Protein AF-A0A845M673-F1 (afdb_monomer_lite)

pLDDT: mean 71.64, std 21.18, range [34.28, 97.88]

Structure (mmCIF, N/CA/C/O backbone):
data_AF-A0A845M673-F1
#
_entry.id   AF-A0A845M673-F1
#
loop_
_atom_site.group_PDB
_atom_site.id
_atom_site.type_symbol
_atom_site.label_atom_id
_atom_site.label_alt_id
_atom_site.label_comp_id
_atom_site.label_asym_id
_atom_site.label_entity_id
_atom_site.label_seq_id
_atom_site.pdbx_PDB_ins_code
_atom_site.Cartn_x
_atom_site.Cartn_y
_atom_site.Cartn_z
_atom_site.occupancy
_atom_site.B_iso_or_equiv
_atom_site.auth_seq_id
_atom_site.auth_comp_id
_atom_site.auth_asym_id
_atom_site.auth_atom_id
_atom_site.pdbx_PDB_model_num
ATOM 1 N N . MET A 1 1 ? 31.026 74.274 7.184 1.00 38.56 1 MET A N 1
ATOM 2 C CA . MET A 1 1 ? 30.161 74.439 5.995 1.00 38.56 1 MET A CA 1
ATOM 3 C C . MET A 1 1 ? 30.443 73.294 5.040 1.00 38.56 1 MET A C 1
ATOM 5 O O . MET A 1 1 ? 31.597 72.956 4.829 1.00 38.56 1 MET A O 1
ATOM 9 N N . ILE A 1 2 ? 29.369 72.657 4.586 1.00 42.28 2 ILE A N 1
ATOM 10 C CA . ILE A 1 2 ? 29.302 71.441 3.763 1.00 42.28 2 ILE A CA 1
ATOM 11 C C . ILE A 1 2 ? 29.825 71.724 2.342 1.00 42.28 2 ILE A C 1
ATOM 13 O O . ILE A 1 2 ? 29.558 72.818 1.846 1.00 42.28 2 ILE A O 1
ATOM 17 N N . ARG A 1 3 ? 30.472 70.747 1.674 1.00 40.28 3 ARG A N 1
ATOM 18 C CA . ARG A 1 3 ? 30.004 70.145 0.395 1.00 40.28 3 ARG A CA 1
ATOM 19 C C . ARG A 1 3 ? 31.002 69.173 -0.265 1.00 40.28 3 ARG A C 1
ATOM 21 O O . ARG A 1 3 ? 32.141 69.544 -0.490 1.00 40.28 3 ARG A O 1
ATOM 28 N N . LEU A 1 4 ? 30.442 68.003 -0.630 1.00 40.81 4 LEU A N 1
ATOM 29 C CA . LEU A 1 4 ? 30.638 67.173 -1.842 1.00 40.81 4 LEU A CA 1
ATOM 30 C C . LEU A 1 4 ? 32.082 66.763 -2.202 1.00 40.81 4 LEU A C 1
ATOM 32 O O . LEU A 1 4 ? 32.952 67.599 -2.353 1.00 40.81 4 LEU A O 1
ATOM 36 N N . SER A 1 5 ? 32.440 65.506 -2.457 1.00 42.97 5 SER A N 1
ATOM 37 C CA . SER A 1 5 ? 31.808 64.425 -3.238 1.00 42.97 5 SER A CA 1
ATOM 38 C C . SER A 1 5 ? 32.440 63.104 -2.741 1.00 42.97 5 SER A C 1
ATOM 40 O O . SER A 1 5 ? 33.494 63.155 -2.118 1.00 42.97 5 SER A O 1
ATOM 42 N N . HIS A 1 6 ? 31.851 61.913 -2.827 1.00 43.78 6 HIS A N 1
ATOM 43 C CA . HIS A 1 6 ? 31.788 61.067 -4.018 1.00 43.78 6 HIS A CA 1
ATOM 44 C C . HIS A 1 6 ? 30.623 60.086 -3.859 1.00 43.78 6 HIS A C 1
ATOM 46 O O . HIS A 1 6 ? 30.486 59.398 -2.849 1.00 43.78 6 HIS A O 1
ATOM 52 N N . ILE A 1 7 ? 29.785 60.065 -4.885 1.00 51.69 7 ILE A N 1
ATOM 53 C CA . ILE A 1 7 ? 28.624 59.205 -5.044 1.00 51.69 7 ILE A CA 1
ATOM 54 C C . ILE A 1 7 ? 29.127 57.846 -5.545 1.00 51.69 7 ILE A C 1
ATOM 56 O O . ILE A 1 7 ? 29.704 57.780 -6.627 1.00 51.69 7 ILE A O 1
ATOM 60 N N . LEU A 1 8 ? 28.900 56.769 -4.793 1.00 45.38 8 LEU A N 1
ATOM 61 C CA . LEU A 1 8 ? 29.006 55.402 -5.310 1.00 45.38 8 LEU A CA 1
ATOM 62 C C . LEU A 1 8 ? 27.601 54.929 -5.683 1.00 45.38 8 LEU A C 1
ATOM 64 O O . LEU A 1 8 ? 26.834 54.449 -4.853 1.00 45.38 8 LEU A O 1
ATOM 68 N N . PHE A 1 9 ? 27.263 55.1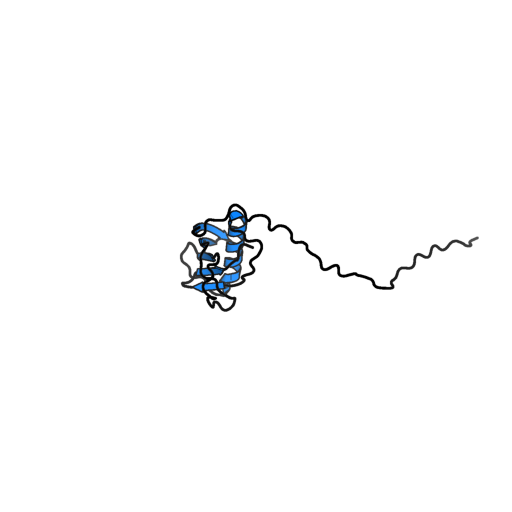33 -6.956 1.00 45.41 9 PHE A N 1
ATOM 69 C CA . PHE A 1 9 ? 26.145 54.474 -7.618 1.00 45.41 9 PHE A CA 1
ATOM 70 C C . PHE A 1 9 ? 26.527 53.010 -7.854 1.00 45.41 9 PHE A C 1
ATOM 72 O O . PHE A 1 9 ? 27.403 52.728 -8.667 1.00 45.41 9 PHE A O 1
ATOM 79 N N . VAL A 1 10 ? 25.841 52.079 -7.196 1.00 46.66 10 VAL A N 1
ATOM 80 C CA . VAL A 1 10 ? 25.740 50.698 -7.682 1.00 46.66 10 VAL A CA 1
ATOM 81 C C . VAL A 1 10 ? 24.278 50.473 -8.029 1.00 46.66 10 VAL A C 1
ATOM 83 O O . VAL A 1 10 ? 23.445 50.187 -7.173 1.00 46.66 10 VAL A O 1
ATOM 86 N N . GLY A 1 11 ? 23.967 50.719 -9.300 1.00 47.19 11 GLY A N 1
ATOM 87 C CA . GLY A 1 11 ? 22.679 50.403 -9.894 1.00 47.19 11 GLY A CA 1
ATOM 88 C C . GLY A 1 11 ? 22.585 48.906 -10.161 1.00 47.19 11 GLY A C 1
ATOM 89 O O . GLY A 1 11 ? 23.452 48.321 -10.808 1.00 47.19 11 GLY A O 1
ATOM 90 N N . ALA A 1 12 ? 21.515 48.298 -9.665 1.00 46.97 12 ALA A N 1
ATOM 91 C CA . ALA A 1 12 ? 21.038 47.016 -10.145 1.00 46.97 12 ALA A CA 1
ATOM 92 C C . ALA A 1 12 ? 20.292 47.208 -11.478 1.00 46.97 12 ALA A C 1
ATOM 94 O O . ALA A 1 12 ? 19.505 48.147 -11.591 1.00 46.97 12 ALA A O 1
ATOM 95 N N . ALA A 1 13 ? 20.513 46.296 -12.434 1.00 46.41 13 ALA A N 1
ATOM 96 C CA . ALA A 1 13 ? 19.481 45.515 -13.141 1.00 46.41 13 ALA A CA 1
ATOM 97 C C . ALA A 1 13 ? 19.796 45.230 -14.630 1.00 46.41 13 ALA A C 1
ATOM 99 O O . ALA A 1 13 ? 19.868 46.133 -15.454 1.00 46.41 13 ALA A O 1
ATOM 100 N N . LEU A 1 14 ? 19.863 43.921 -14.919 1.00 48.44 14 LEU A N 1
ATOM 101 C CA . LEU A 1 14 ? 19.249 43.186 -16.039 1.00 48.44 14 LEU A CA 1
ATOM 102 C C . LEU A 1 14 ? 19.547 43.599 -17.494 1.00 48.44 14 LEU A C 1
ATOM 104 O O . LEU A 1 14 ? 18.974 44.552 -18.008 1.00 48.44 14 LEU A O 1
ATOM 108 N N . ALA A 1 15 ? 20.228 42.706 -18.224 1.00 42.53 15 ALA A N 1
ATOM 109 C CA . ALA A 1 15 ? 19.812 42.344 -19.583 1.00 42.53 15 ALA A CA 1
ATOM 110 C C . ALA A 1 15 ? 20.277 40.921 -19.943 1.00 42.53 15 ALA A C 1
ATOM 112 O O . ALA A 1 15 ? 21.452 40.582 -19.821 1.00 42.53 15 ALA A O 1
ATOM 113 N N . LEU A 1 16 ? 19.318 40.092 -20.362 1.00 51.25 16 LEU A N 1
ATOM 114 C CA . LEU A 1 16 ? 19.504 38.749 -20.896 1.00 51.25 16 LEU A CA 1
ATOM 115 C C . LEU A 1 16 ? 20.126 38.789 -22.302 1.00 51.25 16 LEU A C 1
ATOM 117 O O . LEU A 1 16 ? 19.610 39.471 -23.180 1.00 51.25 16 LEU A O 1
ATOM 121 N N . SER A 1 17 ? 21.132 37.949 -22.537 1.00 44.28 17 SER A N 1
ATOM 122 C CA . SER A 1 17 ? 21.449 37.331 -23.837 1.00 44.28 17 SER A CA 1
ATOM 123 C C . SER A 1 17 ? 22.467 36.224 -23.537 1.00 44.28 17 SER A C 1
ATOM 125 O O . SER A 1 17 ? 23.589 36.509 -23.144 1.00 44.28 17 SER A O 1
ATOM 127 N N . GLY A 1 18 ? 22.109 34.945 -23.487 1.00 48.53 18 GLY A N 1
ATOM 128 C CA . GLY A 1 18 ? 21.576 34.195 -24.615 1.00 48.53 18 GLY A CA 1
ATOM 129 C C . GLY A 1 18 ? 22.721 33.391 -25.229 1.00 48.53 18 GLY A C 1
ATOM 130 O O . GLY A 1 18 ? 23.289 33.837 -26.211 1.00 48.53 18 GLY A O 1
ATOM 131 N N . CYS A 1 19 ? 23.075 32.263 -24.603 1.00 51.06 19 CYS A N 1
ATOM 132 C CA . CYS A 1 19 ? 23.807 31.121 -25.179 1.00 51.06 19 CYS A CA 1
ATOM 133 C C . CYS A 1 19 ? 23.793 29.965 -24.159 1.00 51.06 19 CYS A C 1
ATOM 135 O O . CYS A 1 19 ? 24.829 29.523 -23.672 1.00 51.06 19 CYS A O 1
ATOM 137 N N . ALA A 1 20 ? 22.601 29.488 -23.787 1.00 37.94 20 ALA A N 1
ATOM 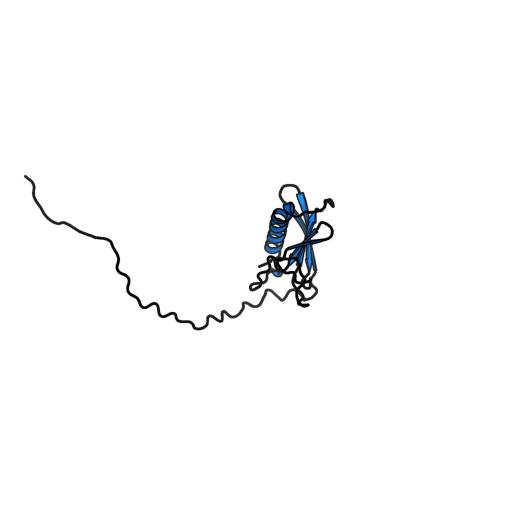138 C CA . ALA A 1 20 ? 22.497 28.164 -23.188 1.00 37.94 20 ALA A CA 1
ATOM 139 C C . ALA A 1 20 ? 22.563 27.156 -24.338 1.00 37.94 20 ALA A C 1
ATOM 141 O O . ALA A 1 20 ? 21.557 26.856 -24.980 1.00 37.94 20 ALA A O 1
ATOM 142 N N . VAL A 1 21 ? 23.775 26.696 -24.644 1.00 43.16 21 VAL A N 1
ATOM 143 C CA . VAL A 1 21 ? 23.973 25.457 -25.394 1.00 43.16 21 VAL A CA 1
ATOM 144 C C . VAL A 1 21 ? 23.315 24.366 -24.556 1.00 43.16 21 VAL A C 1
ATOM 146 O O . VAL A 1 21 ? 23.787 24.034 -23.472 1.00 43.16 21 VAL A O 1
ATOM 149 N N . ILE A 1 22 ? 22.163 23.874 -25.013 1.00 44.19 22 ILE A N 1
ATOM 150 C CA . ILE A 1 22 ? 21.553 22.669 -24.458 1.00 44.19 22 ILE A CA 1
ATOM 151 C C . ILE A 1 22 ? 22.442 21.519 -24.918 1.00 44.19 22 ILE A C 1
ATOM 153 O O . ILE A 1 22 ? 22.249 20.963 -25.999 1.00 44.19 22 ILE A O 1
ATOM 157 N N . ASP A 1 23 ? 23.444 21.198 -24.109 1.00 37.91 23 ASP A N 1
ATOM 158 C CA . ASP A 1 23 ? 24.252 20.003 -24.293 1.00 37.91 23 ASP A CA 1
ATOM 159 C C . ASP A 1 23 ? 23.406 18.794 -23.870 1.00 37.91 23 ASP A C 1
ATOM 161 O O . ASP A 1 23 ? 23.373 18.359 -22.719 1.00 37.91 23 ASP A O 1
ATOM 165 N N . ARG A 1 24 ? 22.603 18.294 -24.812 1.00 49.25 24 ARG A N 1
ATOM 166 C CA . ARG A 1 24 ? 22.000 16.966 -24.719 1.00 49.25 24 ARG A CA 1
ATOM 167 C C . ARG A 1 24 ? 23.071 15.938 -25.064 1.00 49.25 24 ARG A C 1
ATOM 169 O O . ARG A 1 24 ? 23.053 15.453 -26.186 1.00 49.25 24 ARG A O 1
ATOM 176 N N . VAL A 1 25 ? 23.918 15.527 -24.120 1.00 36.97 25 VAL A N 1
ATOM 177 C CA . VAL A 1 25 ? 24.573 14.207 -24.195 1.00 36.97 25 VAL A CA 1
ATOM 178 C C . VAL A 1 25 ? 24.842 13.624 -22.801 1.00 36.97 25 VAL A C 1
ATOM 180 O O . VAL A 1 25 ? 25.774 13.993 -22.100 1.00 36.97 25 VAL A O 1
ATOM 183 N N . SER A 1 26 ? 24.043 12.600 -22.489 1.00 43.62 26 SER A N 1
ATOM 184 C CA . SER A 1 26 ? 24.460 11.343 -21.855 1.00 43.62 26 SER A CA 1
ATOM 185 C C . SER A 1 26 ? 25.049 11.389 -20.442 1.00 43.62 26 SER A C 1
ATOM 187 O O . SER A 1 26 ? 26.156 10.906 -20.208 1.00 43.62 26 SER A O 1
ATOM 189 N N . ALA A 1 27 ? 24.219 11.727 -19.457 1.00 37.31 27 ALA A N 1
ATOM 190 C CA . ALA A 1 27 ? 24.276 10.974 -18.209 1.00 37.31 27 ALA A CA 1
ATOM 191 C C . ALA A 1 27 ? 23.566 9.626 -18.437 1.00 37.31 27 ALA A C 1
ATOM 193 O O . ALA A 1 27 ? 22.415 9.434 -18.063 1.00 37.31 27 ALA A O 1
ATOM 194 N N . ARG A 1 28 ? 24.266 8.665 -19.057 1.00 43.12 28 ARG A N 1
ATOM 195 C CA . ARG A 1 28 ? 24.122 7.281 -18.593 1.00 43.12 28 ARG A CA 1
ATOM 196 C C . ARG A 1 28 ? 24.795 7.271 -17.227 1.00 43.12 28 ARG A C 1
ATOM 198 O O . ARG A 1 28 ? 25.956 6.891 -17.114 1.00 43.12 28 ARG A O 1
ATOM 205 N N . THR A 1 29 ? 24.101 7.775 -16.210 1.00 37.09 29 THR A N 1
ATOM 206 C CA . THR A 1 29 ? 24.340 7.292 -14.860 1.00 37.09 29 THR A CA 1
ATOM 207 C C . THR A 1 29 ? 24.189 5.789 -14.982 1.00 37.09 29 THR A C 1
ATOM 209 O O . TH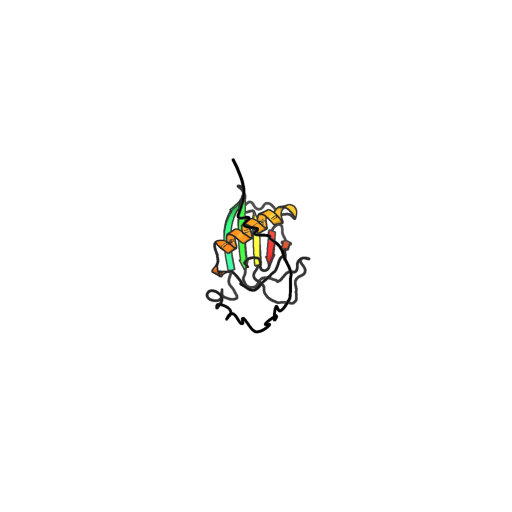R A 1 29 ? 23.140 5.292 -15.393 1.00 37.09 29 THR A O 1
ATOM 212 N N . THR A 1 30 ? 25.295 5.074 -14.797 1.00 39.03 30 THR A N 1
ATOM 213 C CA . THR A 1 30 ? 25.270 3.635 -14.577 1.00 39.03 30 THR A CA 1
ATOM 214 C C . THR A 1 30 ? 24.100 3.385 -13.633 1.00 39.03 30 THR A C 1
ATOM 216 O O . THR A 1 30 ? 24.109 4.013 -12.572 1.00 39.03 30 THR A O 1
ATOM 219 N N . PRO A 1 31 ? 23.069 2.602 -14.008 1.00 41.06 31 PRO A N 1
ATOM 220 C CA . PRO A 1 31 ? 22.051 2.252 -13.038 1.00 41.06 31 PRO A CA 1
ATOM 221 C C . PRO A 1 31 ? 22.816 1.600 -11.896 1.00 41.06 31 PRO A C 1
ATOM 223 O O . PRO A 1 31 ? 23.520 0.604 -12.102 1.00 41.06 31 PRO A O 1
ATOM 226 N N . GLU A 1 32 ? 22.798 2.258 -10.740 1.00 34.28 32 GLU A N 1
ATOM 227 C CA . GLU A 1 32 ? 23.278 1.661 -9.514 1.00 34.28 32 GLU A CA 1
ATOM 228 C C . GLU A 1 32 ? 22.551 0.325 -9.430 1.00 34.28 32 GLU A C 1
ATOM 230 O O . GLU A 1 32 ? 21.340 0.238 -9.636 1.00 34.28 32 GLU A O 1
ATOM 235 N N . ARG A 1 33 ? 23.331 -0.753 -9.367 1.00 36.09 33 ARG A N 1
ATOM 236 C CA . ARG A 1 33 ? 22.791 -2.106 -9.376 1.00 36.09 33 ARG A CA 1
ATOM 237 C C . ARG A 1 33 ? 21.731 -2.148 -8.268 1.00 36.09 33 ARG A C 1
ATOM 239 O O . ARG A 1 33 ? 22.116 -1.854 -7.137 1.00 36.09 33 ARG A O 1
ATOM 246 N N . PRO A 1 34 ? 20.460 -2.490 -8.565 1.00 41.12 34 PRO A N 1
ATOM 247 C CA . PRO A 1 34 ? 19.439 -2.581 -7.534 1.00 41.12 34 PRO A CA 1
ATOM 248 C C . PRO A 1 34 ? 19.986 -3.434 -6.397 1.00 41.12 34 PRO A C 1
ATOM 250 O O . PRO A 1 34 ? 20.607 -4.470 -6.682 1.00 41.12 34 PRO A O 1
ATOM 253 N N . ALA A 1 35 ? 19.808 -2.962 -5.159 1.00 44.12 35 ALA A N 1
ATOM 254 C CA . ALA A 1 35 ? 20.118 -3.710 -3.946 1.00 44.12 35 ALA A CA 1
ATOM 255 C C . ALA A 1 35 ? 19.748 -5.179 -4.177 1.00 44.12 35 ALA A C 1
ATOM 257 O O . ALA A 1 35 ? 18.636 -5.436 -4.637 1.00 44.12 35 ALA A O 1
ATOM 258 N N . ASP A 1 36 ? 20.726 -6.078 -4.001 1.00 42.34 36 ASP A N 1
ATOM 259 C CA . ASP A 1 36 ? 20.704 -7.499 -4.369 1.00 42.34 36 ASP A CA 1
ATOM 260 C C . ASP A 1 36 ? 19.313 -8.006 -4.747 1.00 42.34 36 ASP A C 1
ATOM 262 O O . ASP A 1 36 ? 18.485 -8.240 -3.872 1.00 42.34 36 ASP A O 1
ATOM 266 N N . ALA A 1 37 ? 19.069 -8.083 -6.064 1.00 53.31 37 ALA A N 1
ATOM 267 C CA . ALA A 1 37 ? 17.763 -8.298 -6.680 1.00 53.31 37 ALA A CA 1
ATOM 268 C C . ALA A 1 37 ? 16.849 -9.161 -5.806 1.00 53.31 37 ALA A C 1
ATOM 270 O O . ALA A 1 37 ? 17.008 -10.385 -5.758 1.00 53.31 37 ALA A O 1
ATOM 271 N N . VAL A 1 38 ? 15.905 -8.501 -5.124 1.00 58.72 38 VAL A N 1
ATOM 272 C CA . VAL A 1 38 ? 14.784 -9.140 -4.437 1.00 58.72 38 VAL A CA 1
ATOM 273 C C . VAL A 1 38 ? 14.303 -10.264 -5.335 1.00 58.72 38 VAL A C 1
ATOM 275 O O . VAL A 1 38 ? 13.964 -10.032 -6.500 1.00 58.72 38 VAL A O 1
ATOM 278 N N . GLY A 1 39 ? 14.392 -11.497 -4.829 1.00 60.66 39 GLY A N 1
ATOM 279 C CA . GLY A 1 39 ? 14.109 -12.674 -5.636 1.00 60.66 39 GLY A CA 1
ATOM 280 C C . GLY A 1 39 ? 12.749 -12.513 -6.305 1.00 60.66 39 GLY A C 1
ATOM 281 O O . GLY A 1 39 ? 11.819 -12.005 -5.686 1.00 60.66 39 GLY A O 1
AT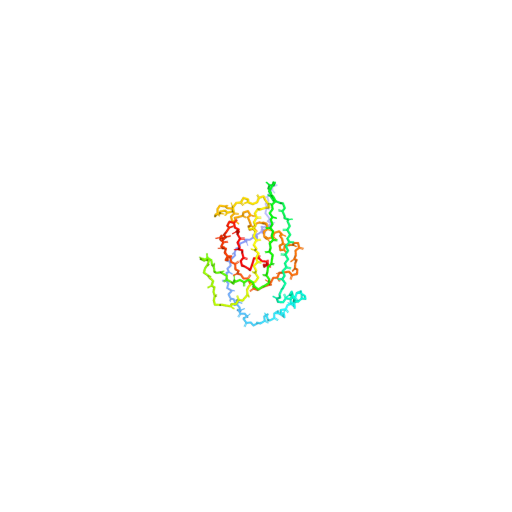OM 282 N N . ALA A 1 40 ? 12.615 -12.945 -7.560 1.00 62.56 40 ALA A N 1
ATOM 283 C CA . ALA A 1 40 ? 11.382 -12.741 -8.322 1.00 62.56 40 ALA A CA 1
ATOM 284 C C . ALA A 1 40 ? 10.124 -13.239 -7.573 1.00 62.56 40 ALA A C 1
ATOM 286 O O . ALA A 1 40 ? 9.041 -12.714 -7.766 1.00 62.56 40 ALA A O 1
ATOM 287 N N . ALA A 1 41 ? 10.258 -14.217 -6.674 1.00 70.75 41 ALA A N 1
ATOM 288 C CA . ALA A 1 41 ? 9.166 -14.745 -5.859 1.00 70.75 41 ALA A CA 1
ATOM 289 C C . ALA A 1 41 ? 9.083 -14.162 -4.432 1.00 70.75 41 ALA A C 1
ATOM 291 O O . ALA A 1 41 ? 8.465 -14.784 -3.571 1.00 70.75 41 ALA A O 1
ATOM 292 N N . ALA A 1 42 ? 9.718 -13.024 -4.142 1.00 80.19 42 ALA A N 1
ATOM 293 C CA . ALA A 1 42 ? 9.724 -12.474 -2.793 1.00 80.19 42 ALA A CA 1
ATOM 294 C C . ALA A 1 42 ? 8.316 -12.080 -2.340 1.00 80.19 42 ALA A C 1
ATOM 296 O O . ALA A 1 42 ? 7.534 -11.465 -3.076 1.00 80.19 42 ALA A O 1
ATOM 297 N N . GLN A 1 43 ? 8.032 -12.447 -1.100 1.00 87.56 43 GLN A N 1
ATOM 298 C CA . GLN A 1 43 ? 6.831 -12.101 -0.370 1.00 87.56 43 GLN A CA 1
ATOM 299 C C . GLN A 1 43 ? 7.257 -11.732 1.039 1.00 87.56 43 GLN A C 1
ATOM 301 O O . GLN A 1 43 ? 8.162 -12.361 1.589 1.00 87.56 43 GLN A O 1
ATOM 306 N N . ASP A 1 44 ? 6.611 -10.723 1.595 1.00 91.50 44 ASP A N 1
ATOM 307 C CA . ASP A 1 44 ? 6.833 -10.302 2.969 1.00 91.50 44 ASP A CA 1
ATOM 308 C C . ASP A 1 44 ? 5.519 -9.796 3.564 1.00 91.50 44 ASP A C 1
ATOM 310 O O . ASP A 1 44 ? 4.596 -9.424 2.831 1.00 91.50 44 ASP A O 1
ATOM 314 N N . SER A 1 45 ? 5.404 -9.845 4.885 1.00 92.62 45 SER A N 1
ATOM 315 C CA . SER A 1 45 ? 4.233 -9.349 5.590 1.00 92.62 45 SER A CA 1
ATOM 316 C C . SER A 1 45 ? 4.629 -8.774 6.934 1.00 92.62 45 SER A C 1
ATOM 318 O O . SER A 1 45 ? 5.348 -9.436 7.683 1.00 92.62 45 SER A O 1
ATOM 320 N N . ASP A 1 46 ? 4.077 -7.618 7.271 1.00 95.06 46 ASP A N 1
ATOM 321 C CA . ASP A 1 46 ? 4.337 -6.948 8.539 1.00 95.06 46 ASP A CA 1
ATOM 322 C C . ASP A 1 46 ? 3.077 -6.261 9.083 1.00 95.06 46 ASP A C 1
ATOM 324 O O . ASP A 1 46 ? 2.038 -6.192 8.414 1.00 95.06 46 ASP A O 1
ATOM 328 N N . VAL A 1 47 ? 3.157 -5.764 10.314 1.00 95.94 47 VAL A N 1
ATOM 329 C CA . VAL A 1 47 ? 2.119 -4.970 10.965 1.00 95.94 47 VAL A CA 1
ATOM 330 C C . VAL A 1 47 ? 2.669 -3.593 11.310 1.00 95.94 47 VAL A C 1
ATOM 332 O O . VAL A 1 47 ? 3.658 -3.466 12.024 1.00 95.94 47 VAL A O 1
ATOM 335 N N . MET A 1 48 ? 1.977 -2.549 10.861 1.00 94.12 48 MET A N 1
ATOM 336 C CA . MET A 1 48 ? 2.334 -1.161 11.138 1.00 94.12 48 MET A CA 1
ATOM 337 C C . MET A 1 48 ? 1.209 -0.425 11.854 1.00 94.12 48 MET A C 1
ATOM 339 O O . MET A 1 48 ? 0.044 -0.529 11.471 1.00 94.12 48 MET A O 1
ATOM 343 N N . SER A 1 49 ? 1.562 0.395 12.841 1.00 94.62 49 SER A N 1
ATOM 344 C CA . SER A 1 49 ? 0.609 1.250 13.551 1.00 94.62 49 SER A CA 1
ATOM 345 C C . SER A 1 49 ? 0.651 2.683 13.015 1.00 94.62 49 SER A C 1
ATOM 347 O O . SER A 1 49 ? 1.700 3.328 13.010 1.00 94.62 49 SER A O 1
ATOM 349 N N . ALA A 1 50 ? -0.500 3.229 12.623 1.00 90.62 50 ALA A N 1
ATOM 350 C CA . ALA A 1 50 ? -0.639 4.618 12.186 1.00 90.62 50 ALA A CA 1
ATOM 351 C C . ALA A 1 50 ? -1.939 5.234 12.719 1.00 90.62 50 ALA A C 1
ATOM 353 O O . ALA A 1 50 ? -3.023 4.677 12.565 1.00 90.62 50 ALA A O 1
ATOM 354 N N . GLY A 1 51 ? -1.839 6.399 13.369 1.00 90.19 51 GLY A N 1
ATOM 355 C CA . GLY A 1 51 ? -3.010 7.107 13.906 1.00 90.19 51 GLY A CA 1
ATOM 356 C C . GLY A 1 51 ? -3.789 6.327 14.976 1.00 90.19 51 GLY A C 1
ATOM 357 O O . GLY A 1 51 ? -4.986 6.547 15.129 1.00 90.19 51 GLY A O 1
ATOM 358 N N . GLY A 1 52 ? -3.133 5.410 15.696 1.00 92.69 52 GLY A N 1
ATOM 359 C CA . GLY A 1 52 ? -3.779 4.539 16.687 1.00 92.69 52 GLY A CA 1
ATOM 360 C C . GLY A 1 52 ? -4.530 3.342 16.091 1.00 92.69 52 GLY A C 1
ATOM 361 O O . GLY A 1 52 ? -5.291 2.698 16.806 1.00 92.69 52 GLY A O 1
ATOM 362 N N . VAL A 1 53 ? -4.334 3.056 14.802 1.00 95.00 53 VAL A N 1
ATOM 363 C CA . VAL A 1 53 ? -4.884 1.890 14.101 1.00 95.00 53 VAL A CA 1
ATOM 364 C C . VAL A 1 53 ? -3.735 1.008 13.628 1.00 95.00 53 VAL A C 1
ATOM 366 O O . VAL A 1 53 ? -2.749 1.520 13.097 1.00 95.00 53 VAL A O 1
ATOM 369 N N . ASP A 1 54 ? -3.889 -0.304 13.789 1.00 97.44 54 ASP A N 1
ATOM 370 C CA . ASP A 1 54 ? -2.939 -1.295 13.290 1.00 97.44 54 ASP A CA 1
ATOM 371 C C . ASP A 1 54 ? -3.353 -1.790 11.901 1.00 97.44 54 ASP A C 1
ATOM 373 O O . ASP A 1 54 ? -4.517 -2.127 11.647 1.00 97.44 54 ASP A O 1
ATOM 377 N N . TYR A 1 55 ? -2.379 -1.855 11.001 1.00 97.75 55 TYR A N 1
ATOM 378 C CA . TYR A 1 55 ? -2.531 -2.278 9.618 1.00 97.75 55 TYR A CA 1
ATOM 379 C C . TYR A 1 55 ? -1.635 -3.474 9.340 1.00 97.75 55 TYR A C 1
ATOM 381 O O . TYR A 1 55 ? -0.472 -3.475 9.723 1.00 97.75 55 TYR A O 1
ATOM 389 N N . VAL A 1 56 ? -2.163 -4.461 8.627 1.00 97.81 56 VAL A N 1
ATOM 390 C CA . VAL A 1 56 ? -1.365 -5.520 8.011 1.00 97.81 56 VAL A CA 1
ATOM 391 C C . VAL A 1 56 ? -0.918 -5.031 6.641 1.00 97.81 56 VAL A C 1
ATOM 393 O O . VAL A 1 56 ? -1.735 -4.538 5.856 1.00 97.81 56 VAL A O 1
ATOM 396 N N . VAL A 1 57 ? 0.368 -5.186 6.356 1.00 94.94 57 VAL A N 1
ATOM 397 C CA . VAL A 1 57 ? 0.986 -4.862 5.073 1.00 94.94 57 VAL A CA 1
ATOM 398 C C . VAL A 1 57 ? 1.523 -6.155 4.470 1.00 94.94 57 VAL A C 1
ATOM 400 O O . VAL A 1 57 ? 2.252 -6.880 5.134 1.00 94.94 57 VAL A O 1
ATOM 403 N N . GLU A 1 58 ? 1.162 -6.462 3.227 1.00 94.38 58 GLU A N 1
ATOM 404 C CA . GLU A 1 58 ? 1.687 -7.607 2.474 1.00 94.38 58 GLU A CA 1
ATOM 405 C C . GLU A 1 58 ? 2.416 -7.104 1.224 1.00 94.38 58 GLU A C 1
ATOM 407 O O . GLU A 1 58 ? 1.814 -6.426 0.388 1.00 94.38 58 GLU A O 1
ATOM 412 N N . TYR A 1 59 ? 3.680 -7.477 1.055 1.00 90.50 59 TYR A N 1
ATOM 413 C CA . TYR A 1 59 ? 4.462 -7.240 -0.154 1.00 90.50 59 TYR A CA 1
ATOM 414 C C . TYR A 1 59 ? 4.496 -8.484 -1.047 1.00 90.50 59 TYR A C 1
ATOM 416 O O . TYR A 1 59 ? 4.658 -9.611 -0.573 1.00 90.50 59 TYR A O 1
ATOM 424 N N . ARG A 1 60 ? 4.398 -8.291 -2.366 1.00 88.12 60 ARG A N 1
ATOM 425 C CA . ARG A 1 60 ? 4.608 -9.340 -3.378 1.00 88.12 60 ARG A CA 1
ATOM 426 C C . ARG A 1 60 ? 5.406 -8.786 -4.545 1.00 88.12 60 ARG A C 1
ATOM 428 O O . ARG A 1 60 ? 4.946 -7.845 -5.176 1.00 88.12 60 ARG A O 1
ATOM 435 N N . ALA A 1 61 ? 6.532 -9.403 -4.897 1.00 81.56 61 ALA A N 1
ATOM 436 C CA . ALA A 1 61 ? 7.379 -8.941 -6.004 1.00 81.56 61 ALA A CA 1
ATOM 437 C C . ALA A 1 61 ? 6.741 -9.115 -7.402 1.00 81.56 61 ALA A C 1
ATOM 439 O O . ALA A 1 61 ? 6.988 -8.301 -8.288 1.00 81.56 61 ALA A O 1
ATOM 440 N N . ASN A 1 62 ? 5.893 -10.137 -7.583 1.00 79.25 62 ASN A N 1
ATOM 441 C CA . ASN A 1 62 ? 5.209 -10.470 -8.844 1.00 79.25 62 ASN A CA 1
ATOM 442 C C . ASN A 1 62 ? 3.677 -10.364 -8.716 1.00 79.25 62 ASN A C 1
ATOM 444 O O . ASN A 1 62 ? 2.947 -11.320 -8.985 1.00 79.25 62 ASN A O 1
ATOM 448 N N . GLY A 1 63 ? 3.179 -9.227 -8.243 1.00 76.75 63 GLY A N 1
ATOM 449 C CA . GLY A 1 63 ? 1.755 -8.910 -8.288 1.00 76.75 63 GLY A CA 1
ATOM 450 C C . GLY A 1 63 ? 1.287 -8.504 -9.690 1.00 76.75 63 GLY A C 1
ATOM 451 O O . GLY A 1 63 ? 2.068 -8.436 -10.638 1.00 76.75 63 GLY A O 1
ATOM 452 N N . LEU A 1 64 ? -0.007 -8.228 -9.835 1.00 77.44 64 LEU A N 1
ATOM 453 C CA . LEU A 1 64 ? -0.566 -7.725 -11.093 1.00 77.44 64 LEU A CA 1
ATOM 454 C C . LEU A 1 64 ? -0.329 -6.217 -11.203 1.00 77.44 64 LEU A C 1
ATOM 456 O O . LEU A 1 64 ? -0.805 -5.464 -10.354 1.00 77.44 64 LEU A O 1
ATOM 460 N N . TRP A 1 65 ? 0.348 -5.753 -12.251 1.00 76.19 65 TRP A N 1
ATOM 461 C CA . TRP A 1 65 ? 0.401 -4.317 -12.520 1.00 76.19 65 TRP A CA 1
ATOM 462 C C . TRP A 1 65 ? -1.010 -3.768 -12.755 1.00 76.19 65 TRP A C 1
ATOM 464 O O . TRP A 1 65 ? -1.766 -4.332 -13.552 1.00 76.19 65 TRP A O 1
ATOM 474 N N . ARG A 1 66 ? -1.364 -2.671 -12.079 1.00 73.75 66 ARG A N 1
ATOM 475 C CA . ARG A 1 66 ? -2.646 -1.979 -12.263 1.00 73.75 66 ARG A CA 1
ATOM 476 C C . ARG A 1 66 ? -2.416 -0.505 -12.571 1.00 73.75 66 ARG A C 1
ATOM 478 O O . ARG A 1 66 ? -1.590 0.138 -11.928 1.00 73.75 66 ARG A O 1
ATOM 485 N N . ASP A 1 67 ? -3.161 0.024 -13.535 1.00 70.31 67 ASP A N 1
ATOM 486 C CA . ASP A 1 67 ? -3.145 1.452 -13.845 1.00 70.31 67 ASP A CA 1
ATOM 487 C C . ASP A 1 67 ? -3.960 2.276 -12.828 1.00 70.31 67 ASP A C 1
ATOM 489 O O . ASP A 1 67 ? -4.578 1.744 -11.903 1.00 70.31 67 ASP A O 1
ATOM 493 N N . ALA A 1 68 ? -3.984 3.600 -13.001 1.00 64.50 68 ALA A N 1
ATOM 494 C CA . ALA A 1 68 ? -4.732 4.512 -12.130 1.00 64.50 68 ALA A CA 1
ATOM 495 C C . ALA A 1 68 ? -6.262 4.302 -12.162 1.00 64.50 68 ALA A C 1
ATOM 497 O O . ALA A 1 68 ? -6.961 4.782 -11.272 1.00 64.50 68 ALA A O 1
ATOM 498 N N . SER A 1 69 ? -6.791 3.603 -13.172 1.00 65.62 69 SER A N 1
ATOM 499 C CA . SER A 1 69 ? -8.203 3.210 -13.260 1.00 65.62 69 SER A CA 1
ATOM 500 C C . SER A 1 69 ? -8.487 1.850 -12.609 1.00 65.62 69 SER A C 1
ATOM 502 O O . SER A 1 69 ? -9.637 1.417 -12.562 1.00 65.62 69 SER A O 1
ATOM 504 N N . GLY A 1 70 ? -7.449 1.176 -12.108 1.00 63.56 70 GLY A N 1
ATOM 505 C CA . GLY A 1 70 ? -7.516 -0.171 -11.555 1.00 63.56 70 GLY A CA 1
ATOM 506 C C . GLY A 1 70 ? -7.517 -1.279 -12.606 1.00 63.56 70 GLY A C 1
ATOM 507 O O . GLY A 1 70 ? -7.662 -2.453 -12.253 1.00 63.56 70 GLY A O 1
ATOM 508 N N . THR A 1 71 ? -7.330 -0.931 -13.880 1.00 67.75 71 THR A N 1
ATOM 509 C CA . THR A 1 71 ? -7.246 -1.899 -14.970 1.00 67.75 71 THR A CA 1
ATOM 510 C C . THR A 1 71 ? -5.901 -2.608 -14.894 1.00 67.75 71 THR A C 1
ATOM 512 O O . THR A 1 71 ? -4.849 -1.968 -14.852 1.00 67.75 71 THR A O 1
ATOM 515 N N . ALA A 1 72 ? -5.929 -3.942 -14.871 1.00 63.69 72 ALA A N 1
ATOM 516 C CA . ALA A 1 72 ? -4.713 -4.732 -14.986 1.00 63.69 72 ALA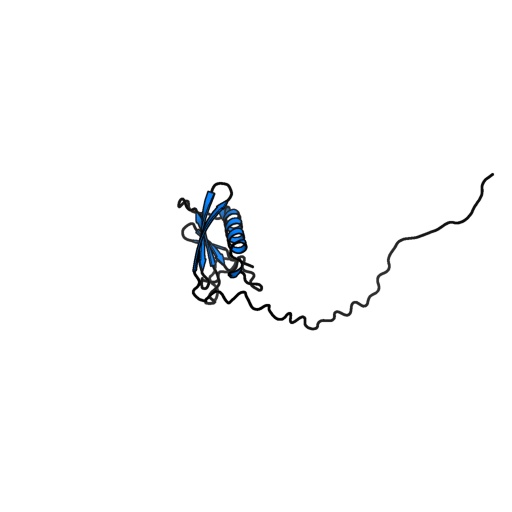 A CA 1
ATOM 517 C C . ALA A 1 72 ? -4.115 -4.528 -16.386 1.00 63.69 72 ALA A C 1
ATOM 519 O O . ALA A 1 72 ? -4.785 -4.752 -17.396 1.00 63.69 72 ALA A O 1
ATOM 520 N N . GLY A 1 73 ? -2.871 -4.067 -16.453 1.00 59.69 73 GLY A N 1
ATOM 521 C CA . GLY A 1 73 ? -2.155 -3.927 -17.723 1.00 59.69 73 GLY A CA 1
ATOM 522 C C . GLY A 1 73 ? -1.673 -5.271 -18.259 1.00 59.69 73 GLY A C 1
ATOM 523 O O . GLY A 1 73 ? -1.827 -6.299 -17.597 1.00 59.69 73 GLY A O 1
ATOM 524 N N . PRO A 1 74 ? -1.092 -5.286 -19.470 1.00 52.44 74 PRO A N 1
ATOM 525 C CA . PRO A 1 74 ? -0.610 -6.516 -20.084 1.00 52.44 74 PRO A CA 1
ATOM 526 C C . PRO A 1 74 ? 0.448 -7.158 -19.182 1.00 52.44 74 PRO A C 1
ATOM 528 O O . PRO A 1 74 ? 1.479 -6.538 -18.983 1.00 52.44 74 PRO A O 1
ATOM 531 N N . GLU A 1 75 ? 0.141 -8.342 -18.636 1.00 51.53 75 GLU A N 1
ATOM 532 C CA . GLU A 1 75 ? 0.926 -9.372 -17.909 1.00 51.53 75 GLU A CA 1
ATOM 533 C C . GLU A 1 75 ? 2.380 -9.092 -17.452 1.00 51.53 75 GLU A C 1
ATOM 535 O O . GLU A 1 75 ? 3.204 -10.002 -17.368 1.00 51.53 75 GLU A O 1
ATOM 540 N N . VAL A 1 76 ? 2.734 -7.861 -17.105 1.00 59.31 76 VAL A N 1
ATOM 541 C CA . VAL A 1 76 ? 4.017 -7.543 -16.489 1.00 59.31 76 VAL A CA 1
ATOM 542 C C . VAL A 1 76 ? 3.801 -7.638 -14.987 1.00 59.31 76 VAL A C 1
ATOM 544 O O . VAL A 1 76 ? 3.079 -6.835 -14.397 1.00 59.31 76 VAL A O 1
ATOM 547 N N . GLY A 1 77 ? 4.394 -8.664 -14.376 1.00 67.94 77 GLY A N 1
ATOM 548 C CA . GLY A 1 77 ? 4.448 -8.775 -12.924 1.00 67.94 77 GLY A CA 1
ATOM 549 C C . GLY A 1 77 ? 5.057 -7.503 -12.334 1.00 67.94 77 GLY A C 1
ATOM 550 O O . GLY A 1 77 ? 6.149 -7.094 -12.736 1.00 67.94 77 GLY A O 1
ATOM 551 N N . ALA A 1 78 ? 4.344 -6.872 -11.408 1.00 76.25 78 ALA A N 1
ATOM 552 C CA . ALA A 1 78 ? 4.784 -5.669 -10.719 1.00 76.25 78 ALA A CA 1
ATOM 553 C C . ALA A 1 78 ? 4.731 -5.877 -9.203 1.00 76.25 78 ALA A C 1
ATOM 555 O O . ALA A 1 78 ? 3.813 -6.538 -8.708 1.00 76.25 78 ALA A O 1
ATOM 556 N N . PRO A 1 79 ? 5.671 -5.293 -8.444 1.00 81.38 79 PRO A N 1
ATOM 557 C CA . PRO A 1 79 ? 5.595 -5.314 -7.000 1.00 81.38 79 PRO A CA 1
ATOM 558 C C . PRO A 1 79 ? 4.292 -4.692 -6.512 1.00 81.38 79 PRO A C 1
ATOM 560 O O . PRO A 1 79 ? 3.927 -3.590 -6.928 1.00 81.38 79 PRO A O 1
ATOM 563 N N . GLN A 1 80 ? 3.613 -5.390 -5.614 1.00 87.62 80 GLN A N 1
ATOM 564 C CA . GLN A 1 80 ? 2.399 -4.920 -4.972 1.00 87.62 80 GLN A CA 1
ATOM 565 C C . GLN A 1 80 ? 2.598 -4.818 -3.471 1.00 87.62 80 GLN A C 1
ATOM 567 O O . GLN A 1 80 ? 3.195 -5.703 -2.859 1.00 87.62 80 GLN A O 1
ATOM 572 N N . ILE A 1 81 ? 2.027 -3.767 -2.895 1.00 90.69 81 ILE A N 1
ATOM 573 C CA . ILE A 1 81 ? 1.792 -3.659 -1.463 1.00 90.69 81 ILE A CA 1
ATOM 574 C C . ILE A 1 81 ? 0.294 -3.655 -1.232 1.00 90.69 81 ILE A C 1
ATOM 576 O O . ILE A 1 81 ? -0.422 -2.792 -1.732 1.00 90.69 81 ILE A O 1
ATOM 580 N N . THR A 1 82 ? -0.173 -4.619 -0.455 1.00 93.81 82 THR A N 1
ATOM 581 C CA . THR A 1 82 ? -1.550 -4.675 0.018 1.00 93.81 82 THR A CA 1
ATOM 582 C C . THR A 1 82 ? -1.592 -4.194 1.454 1.00 93.81 82 THR A C 1
ATOM 584 O O . THR A 1 82 ? -0.842 -4.685 2.289 1.00 93.81 82 THR A O 1
ATOM 587 N N . VAL A 1 83 ? -2.482 -3.256 1.747 1.00 95.12 83 VAL A N 1
ATOM 588 C CA . VAL A 1 83 ? -2.733 -2.738 3.089 1.00 95.12 83 VAL A CA 1
ATOM 589 C C . VAL A 1 83 ? -4.147 -3.124 3.499 1.00 95.12 83 VAL A C 1
ATOM 591 O O . VAL A 1 83 ? -5.104 -2.910 2.755 1.00 95.12 83 VAL A O 1
ATOM 594 N N . ALA A 1 84 ? -4.282 -3.681 4.694 1.00 97.75 84 ALA A N 1
ATOM 595 C CA . ALA A 1 84 ? -5.553 -4.017 5.321 1.00 97.75 84 ALA A CA 1
ATOM 596 C C . ALA A 1 84 ? -5.523 -3.590 6.789 1.00 97.75 84 ALA A C 1
ATOM 598 O O . ALA A 1 84 ? -4.448 -3.474 7.372 1.00 97.75 84 ALA A O 1
ATOM 599 N N . ARG A 1 85 ? -6.678 -3.387 7.427 1.00 97.88 85 ARG A N 1
ATOM 600 C CA . ARG A 1 85 ? -6.696 -3.222 8.887 1.00 97.88 85 ARG A CA 1
ATOM 601 C C . ARG A 1 85 ? -6.501 -4.563 9.577 1.00 97.88 85 ARG A C 1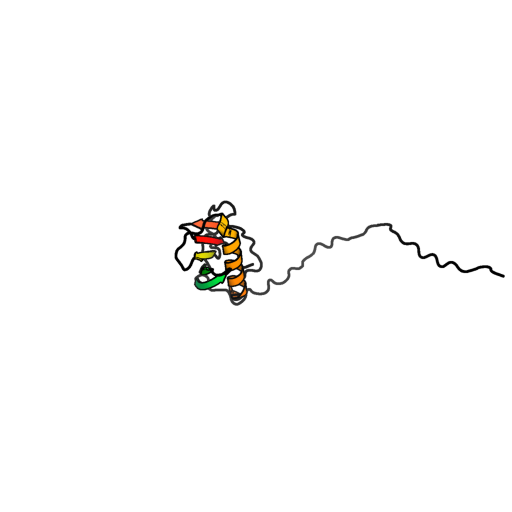
ATOM 603 O O . ARG A 1 85 ? -7.109 -5.558 9.186 1.00 97.88 85 ARG A O 1
ATOM 610 N N . ALA A 1 86 ? -5.698 -4.571 10.636 1.00 97.25 86 ALA A N 1
ATOM 611 C CA . ALA A 1 86 ? -5.439 -5.772 11.426 1.00 97.25 86 ALA A CA 1
ATOM 612 C C . ALA A 1 86 ? -6.689 -6.275 12.170 1.00 97.25 86 ALA A C 1
ATOM 614 O O . ALA A 1 86 ? -6.816 -7.468 12.431 1.00 97.25 86 ALA A O 1
ATOM 615 N N . ASP A 1 87 ? -7.639 -5.383 12.466 1.00 96.56 87 ASP A N 1
ATOM 616 C CA . ASP A 1 87 ? -8.917 -5.723 13.104 1.00 96.56 87 ASP A CA 1
ATOM 617 C C . ASP A 1 87 ? -9.993 -6.247 12.134 1.00 96.56 87 ASP A C 1
ATOM 619 O O . ASP A 1 87 ? -11.106 -6.557 12.556 1.00 96.56 87 ASP A O 1
ATOM 623 N N . GLY A 1 88 ? -9.677 -6.355 10.839 1.00 96.56 88 GLY A N 1
ATOM 624 C CA . GLY A 1 88 ? -10.597 -6.840 9.810 1.00 96.56 88 GLY A CA 1
ATOM 625 C C . GLY A 1 88 ? -11.631 -5.816 9.333 1.00 96.56 88 GLY A C 1
ATOM 626 O O . GLY A 1 88 ? -12.495 -6.163 8.527 1.00 96.56 88 GLY A O 1
ATOM 627 N N . THR A 1 89 ? -11.564 -4.562 9.789 1.00 97.62 89 THR A N 1
ATOM 628 C CA . THR A 1 89 ? -12.409 -3.487 9.254 1.00 97.62 89 THR A CA 1
ATOM 629 C C . THR A 1 89 ? -12.072 -3.238 7.783 1.00 97.62 89 THR A C 1
ATOM 631 O O . THR A 1 89 ? -10.910 -3.039 7.427 1.00 97.62 89 THR A O 1
ATOM 634 N N . MET A 1 90 ? -13.101 -3.223 6.935 1.00 97.50 90 MET A N 1
ATOM 635 C CA . MET A 1 90 ? -12.959 -3.010 5.494 1.00 97.50 90 MET A CA 1
ATOM 636 C C . MET A 1 90 ? -12.486 -1.584 5.199 1.00 97.50 90 MET A C 1
ATOM 638 O O . MET A 1 90 ? -13.083 -0.626 5.690 1.00 97.50 90 MET A O 1
ATOM 642 N N . LEU A 1 91 ? -11.454 -1.455 4.368 1.00 95.56 91 LEU A N 1
ATOM 643 C CA . LEU A 1 91 ? -10.997 -0.174 3.843 1.00 95.56 91 LEU A CA 1
ATOM 644 C C . LEU A 1 91 ? -11.846 0.256 2.642 1.00 95.56 91 LEU A C 1
ATOM 646 O O . LEU A 1 91 ? -12.196 -0.559 1.784 1.00 95.56 91 LEU A O 1
ATOM 650 N N . VAL A 1 92 ? -12.151 1.549 2.571 1.00 94.44 92 VAL A N 1
ATOM 651 C CA . VAL A 1 92 ? -12.903 2.194 1.486 1.00 94.44 92 VAL A CA 1
ATOM 652 C C . VAL A 1 92 ? -12.086 3.314 0.834 1.00 94.44 92 VAL A C 1
ATOM 654 O O . VAL A 1 92 ? -10.941 3.568 1.203 1.00 94.44 92 VAL A O 1
ATOM 657 N N . ALA A 1 93 ? -12.652 3.974 -0.182 1.00 91.62 93 ALA A N 1
ATOM 658 C CA . ALA A 1 93 ? -11.952 4.996 -0.968 1.00 91.62 93 ALA A CA 1
ATOM 659 C C . ALA A 1 93 ? -11.356 6.124 -0.106 1.00 91.62 93 ALA A C 1
ATOM 661 O O . ALA A 1 93 ? -10.244 6.580 -0.373 1.00 91.62 93 ALA A O 1
ATOM 662 N N . ASP A 1 94 ? -12.056 6.517 0.958 1.00 94.69 94 ASP A N 1
ATOM 663 C CA . ASP A 1 94 ? -11.605 7.566 1.877 1.00 94.69 94 ASP A CA 1
ATOM 664 C C . ASP A 1 94 ? -10.353 7.159 2.680 1.00 94.69 94 ASP A C 1
ATOM 666 O O . ASP A 1 94 ? -9.584 8.021 3.110 1.00 94.69 94 ASP A O 1
ATOM 670 N N . ASP A 1 95 ? -10.083 5.858 2.820 1.00 94.00 95 ASP A N 1
ATOM 671 C CA . ASP A 1 95 ? -8.933 5.340 3.566 1.00 94.00 95 ASP A CA 1
ATOM 672 C C . ASP A 1 95 ? -7.643 5.275 2.733 1.00 94.00 95 ASP A C 1
ATOM 674 O O . ASP A 1 95 ? -6.560 5.049 3.281 1.00 94.00 95 ASP A O 1
ATOM 678 N N . ILE A 1 96 ? -7.715 5.497 1.412 1.00 90.62 96 ILE A N 1
ATOM 679 C CA . ILE A 1 96 ? -6.569 5.354 0.496 1.00 90.62 96 ILE A CA 1
ATOM 680 C C . ILE A 1 96 ? -5.379 6.213 0.936 1.00 90.62 96 ILE A C 1
ATOM 682 O O . ILE A 1 96 ? -4.232 5.773 0.844 1.00 90.62 96 ILE A O 1
ATOM 686 N N . LEU A 1 97 ? -5.623 7.432 1.427 1.00 90.19 97 LEU A N 1
ATOM 687 C CA . LEU A 1 97 ? -4.549 8.324 1.868 1.00 90.19 97 LEU A CA 1
ATOM 688 C C . LEU A 1 97 ? -3.830 7.791 3.112 1.00 90.19 97 LEU A C 1
ATOM 690 O O . LEU A 1 97 ? -2.600 7.842 3.170 1.00 90.19 97 LEU A O 1
ATOM 694 N N . ALA A 1 98 ? -4.574 7.247 4.077 1.00 91.81 98 ALA A N 1
ATOM 695 C CA . ALA A 1 98 ? -3.994 6.632 5.266 1.00 91.81 98 ALA A CA 1
ATOM 696 C C . ALA A 1 98 ? -3.211 5.363 4.894 1.00 91.81 98 ALA A C 1
ATOM 698 O O . ALA A 1 98 ? -2.044 5.228 5.266 1.00 91.81 98 ALA A O 1
ATOM 699 N N . ALA A 1 99 ? -3.802 4.493 4.069 1.00 92.62 99 ALA A N 1
ATOM 700 C CA . ALA A 1 99 ? -3.159 3.279 3.572 1.00 92.62 99 ALA A CA 1
ATOM 701 C C . ALA A 1 99 ? -1.877 3.577 2.774 1.00 92.62 99 ALA A C 1
ATOM 703 O O . ALA A 1 99 ? -0.878 2.875 2.914 1.00 92.62 99 ALA A O 1
ATOM 704 N N . ARG A 1 100 ? -1.860 4.661 1.988 1.00 90.69 100 ARG A N 1
ATOM 705 C CA . ARG A 1 100 ? -0.666 5.126 1.265 1.00 90.69 100 ARG A CA 1
ATOM 706 C C . ARG A 1 100 ? 0.445 5.556 2.221 1.00 90.69 100 ARG A C 1
ATOM 708 O O . ARG A 1 100 ? 1.611 5.283 1.949 1.00 90.69 100 ARG A O 1
ATOM 715 N N . GLY A 1 101 ? 0.100 6.220 3.324 1.00 90.19 101 GLY A N 1
ATOM 716 C CA . GLY A 1 101 ? 1.058 6.569 4.374 1.00 90.19 101 GLY A CA 1
ATOM 717 C C . GLY A 1 101 ? 1.710 5.330 4.988 1.00 90.19 101 GLY A C 1
ATOM 718 O O . GLY A 1 101 ? 2.932 5.276 5.094 1.00 90.19 101 GLY A O 1
ATOM 719 N N . VAL A 1 102 ? 0.900 4.315 5.303 1.00 93.31 102 VAL A N 1
ATOM 720 C CA . VAL A 1 102 ? 1.365 3.018 5.821 1.00 93.31 102 VAL A CA 1
ATOM 721 C C . VAL A 1 102 ? 2.280 2.314 4.817 1.00 93.31 102 VAL A C 1
ATOM 723 O O . VAL A 1 102 ? 3.403 1.962 5.158 1.00 93.31 102 VAL A O 1
ATOM 726 N N . ALA A 1 103 ? 1.852 2.178 3.560 1.00 91.12 103 ALA A N 1
ATOM 727 C CA . ALA A 1 103 ? 2.651 1.535 2.518 1.00 91.12 103 ALA A CA 1
ATOM 728 C C . ALA A 1 103 ? 4.014 2.222 2.316 1.00 91.12 103 ALA A C 1
ATOM 730 O O . ALA A 1 103 ? 5.035 1.550 2.199 1.00 91.12 103 ALA A O 1
ATOM 731 N N . LYS A 1 104 ? 4.057 3.562 2.328 1.00 88.19 104 LYS A N 1
ATOM 732 C CA . LYS A 1 104 ? 5.318 4.312 2.223 1.00 88.19 104 LYS A CA 1
ATOM 733 C C . LYS A 1 104 ? 6.224 4.130 3.438 1.00 88.19 104 LYS A C 1
ATOM 735 O O . LYS A 1 104 ? 7.436 4.045 3.264 1.00 88.19 104 LYS A O 1
ATOM 740 N N . ALA A 1 105 ? 5.658 4.072 4.643 1.00 89.75 105 ALA A N 1
ATOM 741 C CA . ALA A 1 105 ? 6.428 3.789 5.850 1.00 89.75 105 ALA A CA 1
ATOM 742 C C . ALA A 1 105 ? 7.050 2.384 5.781 1.00 89.75 105 ALA A C 1
ATOM 744 O O . ALA A 1 105 ? 8.250 2.242 5.995 1.00 89.75 105 ALA A O 1
ATOM 745 N N . TYR A 1 106 ? 6.276 1.386 5.347 1.00 90.31 106 TYR A N 1
ATOM 746 C CA . TYR A 1 106 ? 6.763 0.024 5.131 1.00 90.31 106 TYR A CA 1
ATOM 747 C C . TYR A 1 106 ? 7.934 -0.023 4.136 1.00 90.31 106 TYR A C 1
ATOM 749 O O . TYR A 1 106 ? 8.962 -0.635 4.417 1.00 90.31 106 TYR A O 1
ATOM 757 N N . CYS A 1 107 ? 7.825 0.668 2.994 1.00 85.44 107 CYS A N 1
ATOM 758 C CA . CYS A 1 107 ? 8.917 0.747 2.015 1.00 85.44 107 CYS A CA 1
ATOM 759 C C . CYS A 1 107 ? 10.179 1.422 2.583 1.00 85.44 107 CYS A C 1
ATOM 761 O O . CYS A 1 107 ? 11.291 1.056 2.209 1.00 85.44 107 CYS A O 1
ATOM 763 N N . ALA A 1 108 ? 10.027 2.414 3.468 1.00 85.62 108 ALA A N 1
ATOM 764 C CA . ALA A 1 108 ? 11.157 3.096 4.099 1.00 85.62 108 ALA A CA 1
ATOM 765 C C . ALA A 1 108 ? 11.909 2.188 5.088 1.00 85.62 108 ALA A C 1
ATOM 767 O O . ALA A 1 108 ? 13.131 2.281 5.194 1.00 85.62 108 ALA A O 1
ATOM 768 N N . GLU A 1 109 ? 11.192 1.298 5.775 1.00 87.19 109 GLU A N 1
ATOM 769 C CA . GLU A 1 109 ? 11.766 0.278 6.664 1.00 87.19 109 GLU A CA 1
ATOM 770 C C . GLU A 1 109 ? 12.342 -0.918 5.891 1.00 87.19 109 GLU A C 1
ATOM 772 O O . GLU A 1 109 ? 13.217 -1.620 6.397 1.00 87.19 109 GLU A O 1
ATOM 777 N N . ASN A 1 110 ? 11.920 -1.096 4.635 1.00 84.19 110 ASN A N 1
ATOM 778 C CA . ASN A 1 110 ? 12.331 -2.184 3.752 1.00 84.19 110 ASN A CA 1
ATOM 779 C C . ASN A 1 110 ? 12.979 -1.674 2.449 1.00 84.19 110 ASN A C 1
ATOM 781 O O . ASN A 1 110 ? 12.460 -1.920 1.351 1.00 84.19 110 ASN A O 1
ATOM 785 N N . PRO A 1 111 ? 14.137 -0.984 2.526 1.00 81.44 111 PRO A N 1
ATOM 786 C CA . PRO A 1 111 ? 14.781 -0.368 1.368 1.00 81.44 111 PRO A CA 1
ATOM 787 C C . PRO A 1 111 ? 15.180 -1.373 0.279 1.00 81.44 111 PRO A C 1
ATOM 789 O O . PRO A 1 111 ? 15.324 -0.985 -0.877 1.00 81.44 111 PRO A O 1
ATOM 792 N N . GLN A 1 112 ? 15.319 -2.660 0.613 1.00 77.38 112 GLN A N 1
ATOM 793 C CA . GLN A 1 112 ? 15.562 -3.728 -0.355 1.00 77.38 112 GLN A CA 1
ATOM 794 C C . GLN A 1 112 ? 14.447 -3.846 -1.405 1.00 77.38 112 GLN A C 1
ATOM 796 O O . GLN A 1 112 ? 14.726 -4.248 -2.527 1.00 77.38 112 GLN A O 1
ATOM 801 N N . PHE A 1 113 ? 13.201 -3.476 -1.079 1.00 77.81 113 PHE A N 1
ATOM 802 C CA . PHE A 1 113 ? 12.063 -3.547 -2.003 1.00 77.81 113 PHE A CA 1
ATOM 803 C C . PHE A 1 113 ? 11.927 -2.317 -2.909 1.00 77.81 113 PHE A C 1
ATOM 805 O O . PHE A 1 113 ? 11.010 -2.278 -3.738 1.00 77.81 113 PHE A O 1
ATOM 812 N N . ARG A 1 114 ? 12.819 -1.324 -2.772 1.00 70.44 114 ARG A N 1
ATOM 813 C CA . ARG A 1 114 ? 12.751 -0.085 -3.548 1.00 70.44 114 ARG A CA 1
ATOM 814 C C . ARG A 1 114 ? 13.139 -0.276 -5.009 1.00 70.44 114 ARG A C 1
ATOM 816 O O . ARG A 1 114 ? 13.970 -1.125 -5.338 1.00 70.44 114 ARG A O 1
ATOM 823 N N . ARG A 1 115 ? 12.533 0.508 -5.904 1.00 63.44 115 ARG A N 1
ATOM 824 C CA . ARG A 1 115 ? 12.847 0.482 -7.343 1.00 63.44 115 ARG A CA 1
ATOM 825 C C . ARG A 1 115 ? 13.025 1.896 -7.878 1.00 63.44 115 ARG A C 1
ATOM 827 O O . ARG A 1 115 ? 12.044 2.593 -8.056 1.00 63.44 115 ARG A O 1
ATOM 834 N N . ASP A 1 116 ? 14.246 2.233 -8.287 1.00 54.59 116 ASP A N 1
ATOM 835 C CA . ASP A 1 116 ? 14.651 3.583 -8.729 1.00 54.59 116 ASP A CA 1
ATOM 836 C C . ASP A 1 116 ? 13.983 4.110 -10.022 1.00 54.59 116 ASP A C 1
ATOM 838 O O . ASP A 1 116 ? 14.381 5.148 -10.552 1.00 54.59 116 ASP A O 1
ATOM 842 N N . THR A 1 117 ? 13.073 3.353 -10.644 1.00 45.22 117 THR A N 1
ATOM 843 C CA . THR A 1 117 ? 12.622 3.608 -12.030 1.00 45.22 117 THR A CA 1
ATOM 844 C C . THR A 1 117 ? 11.133 3.405 -12.272 1.00 45.22 117 THR A C 1
ATOM 846 O O . THR A 1 117 ? 10.724 3.312 -13.432 1.00 45.22 117 THR A O 1
ATOM 849 N N . ILE A 1 118 ? 10.302 3.322 -11.232 1.00 47.34 118 ILE A N 1
ATOM 850 C CA . ILE A 1 118 ? 8.910 2.918 -11.426 1.00 47.34 118 ILE A CA 1
ATOM 851 C C . ILE A 1 118 ? 7.928 3.870 -10.751 1.00 47.34 118 ILE A C 1
ATOM 853 O O . ILE A 1 118 ? 7.922 4.036 -9.541 1.00 47.34 118 ILE A O 1
ATOM 857 N N . TYR A 1 119 ? 7.061 4.448 -11.583 1.00 48.28 119 TYR A N 1
ATOM 858 C CA . TYR A 1 119 ? 6.030 5.406 -11.207 1.00 48.28 119 TYR A CA 1
ATOM 859 C C . TYR A 1 119 ? 4.654 4.780 -11.432 1.00 48.28 119 TYR A C 1
ATOM 861 O O . TYR A 1 119 ? 4.084 4.891 -12.518 1.00 48.28 119 TYR A O 1
ATOM 869 N N . GLY A 1 120 ? 4.125 4.117 -10.407 1.00 53.62 120 GLY A N 1
ATOM 870 C CA . GLY A 1 120 ? 2.757 3.617 -10.401 1.00 53.62 120 GLY A CA 1
ATOM 871 C C . GLY A 1 120 ? 1.967 4.247 -9.262 1.00 53.62 120 GLY A C 1
ATOM 872 O O . GLY A 1 120 ? 2.184 3.939 -8.099 1.00 53.62 120 GLY A O 1
ATOM 873 N N . ASP A 1 121 ? 1.007 5.114 -9.586 1.00 61.25 121 ASP A N 1
ATOM 874 C CA . ASP A 1 121 ? -0.039 5.530 -8.637 1.00 61.25 121 ASP A CA 1
ATOM 875 C C . ASP A 1 121 ? -1.253 4.585 -8.671 1.00 61.25 121 ASP A C 1
ATOM 877 O O . ASP A 1 121 ? -2.310 4.902 -8.121 1.00 61.25 121 ASP A O 1
ATOM 881 N N . GLY A 1 122 ? -1.107 3.426 -9.326 1.00 73.25 122 GLY A N 1
ATOM 882 C CA . GLY A 1 122 ? -2.139 2.408 -9.446 1.00 73.25 122 GLY A CA 1
ATOM 883 C C . GLY A 1 122 ? -2.608 1.948 -8.074 1.00 73.25 122 GLY A C 1
ATOM 884 O O . GLY A 1 122 ? -1.854 1.326 -7.322 1.00 73.25 122 GLY A O 1
ATOM 885 N N . VAL A 1 123 ? -3.862 2.263 -7.759 1.00 85.25 123 VAL A N 1
ATOM 886 C CA . VAL A 1 123 ? -4.515 1.911 -6.502 1.00 85.25 123 VAL A CA 1
ATOM 887 C C . VAL A 1 123 ? -5.832 1.217 -6.800 1.00 85.25 123 VAL A C 1
ATOM 889 O O . VAL A 1 123 ? -6.637 1.696 -7.597 1.00 85.25 123 VAL A O 1
ATOM 892 N N . VAL A 1 124 ? -6.059 0.084 -6.147 1.00 88.31 124 VAL A N 1
ATOM 893 C CA . VAL A 1 124 ? -7.333 -0.634 -6.205 1.00 88.31 124 VAL A CA 1
ATOM 894 C C . VAL A 1 124 ? -7.781 -0.992 -4.804 1.00 88.31 124 VAL A C 1
ATOM 896 O O . VAL A 1 124 ? -6.961 -1.314 -3.949 1.00 88.31 124 VAL A O 1
ATOM 899 N N . ILE A 1 125 ? -9.092 -0.948 -4.587 1.00 90.38 125 ILE A N 1
ATOM 900 C CA . ILE A 1 125 ? -9.716 -1.529 -3.405 1.00 90.38 125 ILE A CA 1
ATOM 901 C C . ILE A 1 125 ? -10.367 -2.837 -3.819 1.00 90.38 125 ILE A C 1
ATOM 903 O O . ILE A 1 125 ? -11.245 -2.853 -4.680 1.00 90.38 125 ILE A O 1
ATOM 907 N N . GLU A 1 126 ? -9.921 -3.926 -3.212 1.00 89.88 126 GLU A N 1
ATOM 908 C CA . GLU A 1 126 ? -10.382 -5.280 -3.499 1.00 89.88 126 GLU A CA 1
ATOM 909 C C . GLU A 1 126 ? -10.541 -6.007 -2.166 1.00 89.88 126 GLU A C 1
ATOM 911 O O . GLU A 1 126 ? -9.650 -5.950 -1.318 1.00 89.88 126 GLU A O 1
ATOM 916 N N . ASP A 1 127 ? -11.710 -6.609 -1.941 1.00 92.88 127 ASP A N 1
ATOM 917 C CA . ASP A 1 127 ? -12.039 -7.330 -0.704 1.00 92.88 127 ASP A CA 1
ATOM 918 C C . ASP A 1 127 ? -11.762 -6.534 0.592 1.00 92.88 127 ASP A C 1
ATOM 920 O O . ASP A 1 127 ? -11.339 -7.083 1.608 1.00 92.88 127 ASP A O 1
ATOM 924 N N . GLY A 1 128 ? -11.977 -5.212 0.546 1.00 93.12 128 GLY A N 1
ATOM 925 C CA . GLY A 1 128 ? -11.746 -4.292 1.667 1.00 93.12 128 GLY A CA 1
ATOM 926 C C . GLY A 1 128 ? -10.278 -4.061 2.024 1.00 93.12 128 GLY A C 1
ATOM 927 O O . GLY A 1 128 ? -9.984 -3.590 3.124 1.00 93.12 128 GLY A O 1
ATOM 928 N N . LYS A 1 129 ? -9.359 -4.376 1.110 1.00 95.50 129 LYS A N 1
ATOM 929 C CA . LYS A 1 129 ? -7.932 -4.055 1.196 1.00 95.50 129 LYS A CA 1
ATOM 930 C C . LYS A 1 129 ? -7.570 -3.029 0.130 1.00 95.50 129 LYS A C 1
ATOM 932 O O . LYS A 1 129 ? -8.155 -3.028 -0.950 1.00 95.50 129 LYS A O 1
ATOM 937 N N . VAL A 1 130 ? -6.581 -2.187 0.408 1.00 92.44 130 VAL A N 1
ATOM 938 C CA . VAL A 1 130 ? -6.030 -1.243 -0.572 1.00 92.44 130 VAL A CA 1
ATOM 939 C C . VAL A 1 130 ? -4.754 -1.840 -1.151 1.00 92.44 130 VAL A C 1
ATOM 941 O O . VAL A 1 130 ? -3.813 -2.121 -0.415 1.00 92.44 130 VAL A O 1
ATOM 944 N N . ILE A 1 131 ? -4.713 -2.034 -2.462 1.00 90.94 131 ILE A N 1
ATOM 945 C CA . ILE A 1 131 ? -3.581 -2.615 -3.181 1.00 90.94 131 ILE A CA 1
ATOM 946 C C . ILE A 1 131 ? -2.923 -1.513 -4.000 1.00 90.94 131 ILE A C 1
ATOM 948 O O . ILE A 1 131 ? -3.549 -0.929 -4.886 1.00 90.94 131 ILE A O 1
ATOM 952 N N . PHE A 1 132 ? -1.653 -1.255 -3.717 1.00 88.31 132 PHE A N 1
ATOM 953 C CA . PHE A 1 132 ? -0.807 -0.348 -4.473 1.00 88.31 132 PHE A CA 1
ATOM 954 C C . PHE A 1 132 ? 0.139 -1.146 -5.358 1.00 88.31 132 PHE A C 1
ATOM 956 O O . PHE A 1 132 ? 0.806 -2.067 -4.884 1.00 88.31 132 PHE A O 1
ATOM 963 N N . SER A 1 133 ? 0.224 -0.773 -6.629 1.00 82.50 133 SER A N 1
ATOM 964 C CA . SER A 1 133 ? 1.289 -1.251 -7.512 1.00 82.50 133 SER A CA 1
ATOM 965 C C . SER A 1 133 ? 2.431 -0.245 -7.476 1.00 82.50 133 SER A C 1
ATOM 967 O O . SER A 1 133 ? 2.185 0.948 -7.598 1.00 82.50 133 SER A O 1
ATOM 969 N N . GLU A 1 134 ? 3.666 -0.722 -7.326 1.00 74.88 134 GLU A N 1
ATOM 970 C CA . GLU A 1 134 ? 4.870 0.084 -7.580 1.00 74.88 134 GLU A CA 1
ATOM 971 C C . GLU A 1 134 ? 5.073 1.302 -6.651 1.00 74.88 134 GLU A C 1
ATOM 973 O O . GLU A 1 134 ? 5.697 2.285 -7.027 1.00 74.88 134 GLU A O 1
ATOM 978 N N . ILE A 1 135 ? 4.583 1.234 -5.411 1.00 73.69 135 ILE A N 1
ATOM 979 C CA . ILE A 1 135 ? 4.626 2.362 -4.461 1.00 73.69 135 ILE A CA 1
ATOM 980 C C . ILE A 1 135 ? 5.984 2.582 -3.760 1.00 73.69 135 ILE A C 1
ATOM 982 O O . ILE A 1 135 ? 6.186 3.644 -3.173 1.00 73.69 135 ILE A O 1
ATOM 986 N N . CYS A 1 136 ? 6.907 1.610 -3.801 1.00 72.00 136 CYS A N 1
ATOM 987 C CA . CYS A 1 136 ? 8.224 1.692 -3.145 1.00 72.00 136 CYS A CA 1
ATOM 988 C C . CYS A 1 136 ? 9.312 2.395 -3.982 1.00 72.00 136 CYS A C 1
ATOM 990 O O . CYS A 1 136 ? 10.460 1.962 -3.968 1.00 72.00 136 CYS A O 1
ATOM 992 N N . ASP A 1 137 ? 8.986 3.448 -4.722 1.00 61.22 137 ASP A N 1
ATOM 993 C CA . ASP A 1 137 ? 10.007 4.323 -5.332 1.00 61.22 137 ASP A CA 1
ATOM 994 C C . ASP A 1 137 ? 10.857 5.027 -4.244 1.00 61.22 137 ASP A C 1
ATOM 996 O O . ASP A 1 137 ? 10.270 5.693 -3.358 1.00 61.22 137 ASP A O 1
#

Sequence (137 aa):
MIRLSHILFVGAALALSGCAVIDRVSARTTPERPADAVGAAAQDSDVMSAGGVDYVVEYRANGLWRDASGTAGPEVGAPQITVARADGTMLVADDILAARGVAKAYCAENPQFRRDTIYGDGVVIEDGKVIFSEICD

Foldseek 3Di:
DDDDDDDDDDDDDDDDDDDPPPPPDDPPVPPPPQQPPQPQADKDWDWDDDPNFIKIKIKGQFPFDAAQVRDGDPRDGFIKIKIATPVRDFADPVCQVVSLVVVQVVLVVVVSSADPDDDGPGWDRDSRIIMTTRSND

Radius of gyration: 25.65 Å; chains: 1; bounding box: 45×89×42 Å

Organism: NCBI:txid2606218

Secondary structure (DSSP, 8-state):
-------------------------------PPPGGG--TT-EEEEEEEETTEEEEEEEEEEEEEE-TTS-EEEEEEEEEEEEEETT-PPP-GGGHHHHHHHHHHHHHH-GGG--TT-----EEEETTEEEEES---